Protein AF-E2BF90-F1 (afdb_monomer)

Foldseek 3Di:
DDDPQPADALLVLLVCCVVVVHDLVRLVVVCVVCVVVVHNRHDDVVSVVVVVVLLDFDPVQWDDDPPDIDGDPVSVVVSVVVVVCVVVVPDPVPPPDDDDDDDDDDDDDDDDDDDDDDD

Organism: Harpegnathos saltator (NCBI:txid610380)

Mean predicted aligned error: 6.89 Å

Nearest PDB structures (foldseek):
  6pr5-assembly1_A  TM=9.611E-01  e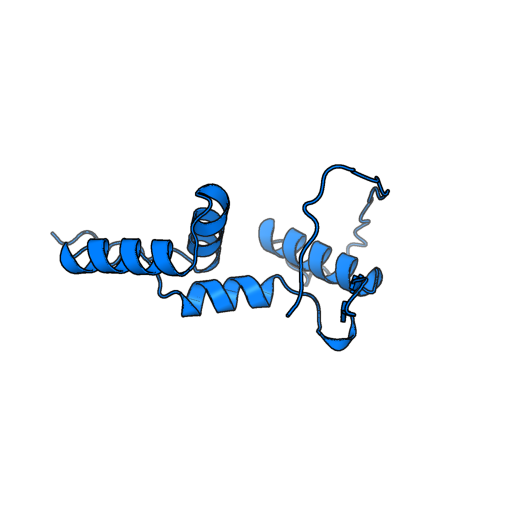=6.005E-06  Helicoverpa zea
  6pqy-assembly1_D  TM=8.790E-01  e=5.261E-06  Helicoverpa zea
  6pqn-assembly1_A  TM=9.558E-01  e=2.576E-05  Helicoverpa zea
  6pqr-assembly1_A  TM=9.409E-01  e=6.091E-05  Helicoverpa zea

pLDDT: mean 89.1, std 13.24, range [34.5, 98.25]

Structure (mmCIF, N/CA/C/O backbone):
data_AF-E2BF90-F1
#
_entry.id   AF-E2BF90-F1
#
loop_
_atom_site.group_PDB
_atom_site.id
_atom_site.type_symbol
_atom_site.label_atom_id
_atom_site.label_alt_id
_atom_site.label_comp_id
_atom_site.label_asym_id
_atom_site.label_entity_id
_atom_site.label_seq_id
_atom_site.pdbx_PDB_ins_code
_atom_site.Cartn_x
_atom_site.Cartn_y
_atom_site.Cartn_z
_atom_site.occupancy
_atom_site.B_iso_or_equiv
_atom_site.auth_seq_id
_atom_site.auth_comp_id
_atom_site.auth_asym_id
_atom_site.auth_atom_id
_atom_site.pdbx_PDB_model_num
ATOM 1 N N . LYS A 1 1 ? -9.086 28.703 26.016 1.00 34.50 1 LYS A N 1
ATOM 2 C CA . LYS A 1 1 ? -9.952 27.627 25.477 1.00 34.50 1 LYS A CA 1
ATOM 3 C C . LYS A 1 1 ? -9.119 26.844 24.471 1.00 34.50 1 LYS A C 1
ATOM 5 O O . LYS A 1 1 ? -8.885 27.356 23.389 1.00 34.50 1 LYS A O 1
ATOM 10 N N . SER A 1 2 ? -8.564 25.702 24.882 1.00 40.84 2 SER A N 1
ATOM 11 C CA . SER A 1 2 ? -7.809 24.816 23.990 1.00 40.84 2 SER A CA 1
ATOM 12 C C . SER A 1 2 ? -8.820 24.154 23.063 1.00 40.84 2 SER A C 1
ATOM 14 O O . SER A 1 2 ? -9.634 23.366 23.533 1.00 40.84 2 SER A O 1
ATOM 16 N N . SER A 1 3 ? -8.853 24.539 21.790 1.00 48.78 3 SER A N 1
ATOM 17 C CA . SER A 1 3 ? -9.549 23.751 20.779 1.00 48.78 3 SER A CA 1
ATOM 18 C C . SER A 1 3 ? -8.857 22.393 20.723 1.00 48.78 3 SER A C 1
ATOM 20 O O . SER A 1 3 ? -7.655 22.333 20.472 1.00 48.78 3 SER A O 1
ATOM 22 N N . ASP A 1 4 ? -9.582 21.312 21.005 1.00 54.06 4 ASP A N 1
ATOM 23 C CA . ASP A 1 4 ? -9.069 19.958 20.819 1.00 54.06 4 ASP A CA 1
ATOM 24 C C . ASP A 1 4 ? -8.647 19.804 19.355 1.00 54.06 4 ASP A C 1
ATOM 26 O O . ASP A 1 4 ? -9.475 19.719 18.444 1.00 54.06 4 ASP A O 1
ATOM 30 N N . ILE A 1 5 ? -7.335 19.858 19.109 1.00 59.12 5 ILE A N 1
ATOM 31 C CA . ILE A 1 5 ? -6.766 19.690 17.776 1.00 59.12 5 ILE A CA 1
ATOM 32 C C . ILE A 1 5 ? -7.063 18.248 17.380 1.00 59.12 5 ILE A C 1
ATOM 34 O O . ILE A 1 5 ? -6.455 17.309 17.894 1.00 59.12 5 ILE A O 1
ATOM 38 N N . LYS A 1 6 ? -8.037 18.072 16.485 1.00 65.62 6 LYS A N 1
ATOM 39 C CA . LYS A 1 6 ? -8.417 16.767 15.952 1.00 65.62 6 LYS A CA 1
ATOM 40 C C . LYS A 1 6 ? -7.210 16.165 15.237 1.00 65.62 6 LYS A C 1
ATOM 42 O O . LYS A 1 6 ? -6.866 16.572 14.130 1.00 65.62 6 LYS A O 1
ATOM 47 N N . THR A 1 7 ? -6.557 15.206 15.884 1.00 68.00 7 THR A N 1
ATOM 48 C CA . THR A 1 7 ? -5.465 14.436 15.287 1.00 68.00 7 THR A CA 1
ATOM 49 C C . THR A 1 7 ? -5.975 13.753 14.018 1.00 68.00 7 THR A C 1
ATOM 51 O O . THR A 1 7 ? -6.986 13.050 14.049 1.00 68.00 7 THR A O 1
ATOM 54 N N . HIS A 1 8 ? -5.293 13.975 12.896 1.00 78.38 8 HIS A N 1
ATOM 55 C CA . HIS A 1 8 ? -5.665 13.383 11.610 1.00 78.38 8 HIS A CA 1
ATOM 56 C C . HIS A 1 8 ? -5.507 11.866 11.614 1.00 78.38 8 HIS A C 1
ATOM 58 O O . HIS A 1 8 ? -4.694 11.323 12.362 1.00 78.38 8 HIS A O 1
ATOM 64 N N . SER A 1 9 ? -6.258 11.179 10.751 1.00 90.12 9 SER A N 1
ATOM 65 C CA . SER A 1 9 ? -6.096 9.734 10.578 1.00 90.12 9 SER A CA 1
ATOM 66 C C . SER A 1 9 ? -4.768 9.405 9.880 1.00 90.12 9 SER A C 1
ATOM 68 O O . SER A 1 9 ? -4.154 10.245 9.209 1.00 90.12 9 SER A O 1
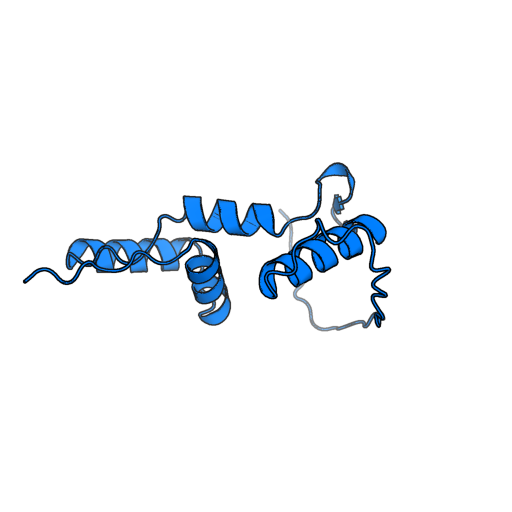ATOM 70 N N . LYS A 1 10 ? -4.305 8.159 10.020 1.00 93.94 10 LYS A N 1
ATOM 71 C CA . LYS A 1 10 ? -3.072 7.692 9.364 1.00 93.94 10 LYS A CA 1
ATOM 72 C C . LYS A 1 10 ? -3.195 7.710 7.832 1.00 93.94 10 LYS A C 1
ATOM 74 O O . LYS A 1 10 ? -2.215 7.998 7.147 1.00 93.94 10 LYS A O 1
ATOM 79 N N . GLU A 1 11 ? -4.398 7.484 7.309 1.00 94.00 11 GLU A N 1
ATOM 80 C CA . GLU A 1 11 ? -4.746 7.554 5.887 1.00 94.00 11 GLU A CA 1
ATOM 81 C C . GLU A 1 11 ? -4.664 8.995 5.372 1.00 94.00 11 GLU A C 1
ATOM 83 O O . GLU A 1 11 ? -4.073 9.233 4.320 1.00 94.00 11 GLU A O 1
ATOM 88 N N . GLN A 1 12 ? -5.167 9.970 6.139 1.00 93.12 12 GLN A N 1
ATOM 89 C CA . GLN A 1 12 ? -5.064 11.393 5.791 1.00 93.12 12 GLN A CA 1
ATOM 90 C C . GLN A 1 12 ? -3.603 11.857 5.735 1.00 93.12 12 GLN A C 1
ATOM 92 O O . GLN A 1 12 ? -3.195 12.525 4.786 1.00 93.12 12 GLN A O 1
ATOM 97 N N . ALA A 1 13 ? -2.784 11.450 6.708 1.00 93.94 13 ALA A N 1
ATOM 98 C CA . ALA A 1 13 ? -1.359 11.775 6.714 1.00 93.94 13 ALA A CA 1
ATOM 99 C C . ALA A 1 13 ? -0.607 11.161 5.514 1.00 93.94 13 ALA A C 1
ATOM 101 O O . ALA A 1 13 ? 0.283 11.799 4.938 1.00 93.94 13 ALA A O 1
ATOM 102 N N . LEU A 1 14 ? -0.971 9.937 5.109 1.00 96.25 14 LEU A N 1
ATOM 103 C CA . LEU A 1 14 ? -0.443 9.311 3.896 1.00 96.25 14 LEU A CA 1
ATOM 104 C C . LEU A 1 14 ? -0.878 10.078 2.638 1.00 96.25 14 LEU A C 1
ATOM 106 O O . LEU A 1 14 ? -0.030 10.362 1.792 1.00 96.25 14 LEU A O 1
ATOM 110 N N . ALA A 1 15 ? -2.153 10.463 2.542 1.00 95.31 15 ALA A N 1
ATOM 111 C CA . ALA A 1 15 ? -2.680 11.231 1.417 1.00 95.31 15 ALA A CA 1
ATOM 112 C C . ALA A 1 15 ? -1.935 12.562 1.236 1.00 95.31 15 ALA A C 1
ATOM 114 O O . ALA A 1 15 ? -1.501 12.874 0.132 1.00 95.31 15 ALA A O 1
ATOM 115 N N . TRP A 1 16 ? -1.685 13.310 2.314 1.00 93.81 16 TRP A N 1
ATOM 116 C CA . TRP A 1 16 ? -0.889 14.540 2.243 1.00 93.81 16 TRP A CA 1
ATOM 117 C C . TRP A 1 16 ? 0.542 14.301 1.783 1.00 93.81 16 TRP A C 1
ATOM 119 O O . TRP A 1 16 ? 1.063 15.067 0.980 1.00 93.81 16 TRP A O 1
ATOM 129 N N . THR A 1 17 ? 1.173 13.228 2.265 1.00 95.75 17 THR A N 1
ATOM 130 C CA . THR A 1 17 ? 2.538 12.876 1.854 1.00 95.75 17 THR A CA 1
ATOM 131 C C . THR A 1 17 ? 2.614 12.661 0.340 1.00 95.75 17 THR A C 1
ATOM 133 O O . THR A 1 17 ? 3.568 13.116 -0.286 1.00 95.75 17 THR A O 1
ATOM 136 N N . LEU A 1 18 ? 1.608 12.001 -0.244 1.00 96.38 18 LEU A N 1
ATOM 137 C CA . LEU A 1 18 ? 1.521 11.748 -1.684 1.00 96.38 18 LEU A CA 1
ATOM 138 C C . LEU A 1 18 ? 1.172 13.018 -2.470 1.00 96.38 18 LEU A C 1
ATOM 140 O O . LEU A 1 18 ? 1.905 13.378 -3.386 1.00 96.38 18 LEU A O 1
ATOM 144 N N . ASN A 1 19 ? 0.112 13.727 -2.075 1.00 96.75 19 ASN A N 1
ATOM 145 C CA . ASN A 1 19 ? -0.379 14.919 -2.776 1.00 96.75 19 ASN A CA 1
ATOM 146 C C . ASN A 1 19 ? 0.650 16.056 -2.807 1.00 96.75 19 ASN A C 1
ATOM 148 O O . ASN A 1 19 ? 0.689 16.826 -3.759 1.00 96.75 19 ASN A O 1
ATOM 152 N N . LEU A 1 20 ? 1.480 16.164 -1.766 1.00 96.31 20 LEU A N 1
ATOM 153 C CA . LEU A 1 20 ? 2.516 17.190 -1.647 1.00 96.31 20 LEU A CA 1
ATOM 154 C C . LEU A 1 20 ? 3.905 16.706 -2.103 1.00 96.31 20 LEU A C 1
ATOM 156 O O . LEU A 1 20 ? 4.878 17.447 -1.970 1.00 96.31 20 LEU A O 1
ATOM 160 N N . GLY A 1 21 ? 4.040 15.463 -2.583 1.00 96.38 21 GLY A N 1
ATOM 161 C CA . GLY A 1 21 ? 5.328 14.911 -3.021 1.00 96.38 21 GLY A CA 1
ATOM 162 C C . GLY A 1 21 ? 6.399 14.887 -1.920 1.00 96.38 21 GLY A C 1
ATOM 163 O O . GLY A 1 21 ? 7.585 15.104 -2.182 1.00 96.38 21 GLY A O 1
ATOM 164 N N . LEU A 1 22 ? 6.002 14.672 -0.661 1.00 96.38 22 LEU A N 1
ATOM 165 C CA . LEU A 1 22 ? 6.918 14.741 0.475 1.00 96.38 22 LEU A CA 1
ATOM 166 C C . LEU A 1 22 ? 7.745 13.461 0.604 1.00 96.38 22 LEU A C 1
ATOM 168 O O . LEU A 1 22 ? 7.227 12.348 0.711 1.00 96.38 22 LEU A O 1
ATOM 172 N N . SER A 1 23 ? 9.062 13.632 0.713 1.00 96.75 23 SER A N 1
ATOM 173 C CA . SER A 1 23 ? 9.946 12.558 1.154 1.00 96.75 23 SER A CA 1
ATOM 174 C C . SER A 1 23 ? 9.762 12.273 2.653 1.00 96.75 23 SER A C 1
ATOM 176 O O . SER A 1 23 ? 9.216 13.076 3.417 1.00 96.75 23 SER A O 1
ATOM 178 N N . ARG A 1 24 ? 10.286 11.130 3.116 1.00 96.12 24 ARG A N 1
ATOM 179 C CA . ARG A 1 24 ? 10.294 10.774 4.546 1.00 96.12 24 ARG A CA 1
ATOM 180 C C . ARG A 1 24 ? 10.988 11.830 5.411 1.00 96.12 24 ARG A C 1
ATOM 182 O O . ARG A 1 24 ? 10.522 12.081 6.521 1.00 96.12 24 ARG A O 1
ATOM 189 N N . SER A 1 25 ? 12.103 12.393 4.944 1.00 97.38 25 SER A N 1
ATOM 190 C CA . SER A 1 25 ? 12.850 13.425 5.673 1.00 97.38 25 SER A CA 1
ATOM 191 C C . SER A 1 25 ? 12.043 14.716 5.765 1.00 97.38 25 SER A C 1
ATOM 193 O O . SER A 1 25 ? 11.792 15.171 6.877 1.00 97.38 25 SER A O 1
ATOM 195 N N . LYS A 1 26 ? 11.525 15.211 4.633 1.00 97.12 26 LYS A N 1
ATOM 196 C CA . LYS A 1 26 ? 10.692 16.423 4.577 1.00 97.12 26 LYS A CA 1
ATOM 197 C C . LYS A 1 26 ? 9.457 16.318 5.471 1.00 97.12 26 LYS A C 1
ATOM 199 O O . LYS A 1 26 ? 9.150 17.245 6.209 1.00 97.12 26 LYS A O 1
ATOM 204 N N . TYR A 1 27 ? 8.777 15.169 5.476 1.00 96.44 27 TYR A N 1
ATOM 205 C CA . TYR A 1 27 ? 7.631 14.961 6.366 1.00 96.44 27 TYR A CA 1
ATOM 206 C C . TYR A 1 27 ? 8.021 15.018 7.852 1.00 96.44 27 TYR A C 1
ATOM 208 O O . TYR A 1 27 ? 7.327 15.629 8.665 1.00 96.44 27 TYR A O 1
ATOM 216 N N . LYS A 1 28 ? 9.132 14.371 8.233 1.00 96.25 28 LYS A N 1
ATOM 217 C CA . LYS A 1 28 ? 9.624 14.405 9.619 1.00 96.25 28 LYS A CA 1
ATOM 218 C C . LYS A 1 28 ? 10.000 15.822 10.043 1.00 96.25 28 LYS A C 1
ATOM 220 O O . LYS A 1 28 ? 9.698 16.204 11.167 1.00 96.25 28 LYS A O 1
ATOM 225 N N . GLU A 1 29 ? 10.629 16.577 9.152 1.00 96.25 29 GLU A N 1
ATOM 226 C CA . GLU A 1 29 ? 10.994 17.971 9.381 1.00 96.25 29 GLU A CA 1
ATOM 227 C C . GLU A 1 29 ? 9.753 18.851 9.557 1.00 96.25 29 GLU A C 1
ATOM 229 O O . GLU A 1 29 ? 9.646 19.536 10.570 1.00 96.25 29 GLU A O 1
ATOM 234 N N . LEU A 1 30 ? 8.757 18.731 8.670 1.00 94.19 30 LEU A N 1
ATOM 235 C CA . LEU A 1 30 ? 7.462 19.412 8.792 1.00 94.19 30 LEU A CA 1
ATOM 236 C C . LEU A 1 30 ? 6.803 19.145 10.150 1.00 94.19 30 LEU A C 1
ATOM 238 O O . LEU A 1 30 ? 6.380 20.067 10.848 1.00 94.19 30 LEU A O 1
ATOM 242 N N . ARG A 1 31 ? 6.764 17.873 10.558 1.00 94.50 31 ARG A N 1
ATOM 243 C CA . ARG A 1 31 ? 6.240 17.482 11.866 1.00 94.50 31 ARG A CA 1
ATOM 244 C C . ARG A 1 31 ? 7.049 18.088 13.014 1.00 94.50 31 ARG A C 1
ATOM 246 O O . ARG A 1 31 ? 6.459 18.512 14.002 1.00 94.50 31 ARG A O 1
ATOM 253 N N . ASN A 1 32 ? 8.375 18.099 12.921 1.00 94.56 32 ASN A N 1
ATOM 254 C CA . ASN A 1 32 ? 9.235 18.660 13.961 1.00 94.56 32 ASN A CA 1
ATOM 255 C C . ASN A 1 32 ? 9.033 20.172 14.095 1.00 94.56 32 ASN A C 1
ATOM 257 O O . ASN A 1 32 ? 8.821 20.636 15.210 1.00 94.56 32 ASN A O 1
ATOM 261 N N . MET A 1 33 ? 9.008 20.910 12.982 1.00 94.50 33 MET A N 1
ATOM 262 C CA . MET A 1 33 ? 8.719 22.349 12.970 1.00 94.50 33 MET A CA 1
ATOM 263 C C . MET A 1 33 ? 7.357 22.650 13.607 1.00 94.50 33 MET A C 1
ATOM 265 O O . MET A 1 33 ? 7.250 23.517 14.469 1.00 94.50 33 MET A O 1
ATOM 269 N N . SER A 1 34 ? 6.333 21.868 13.258 1.00 92.00 34 SER A N 1
ATOM 270 C CA . SER A 1 34 ? 4.992 21.985 13.837 1.00 92.00 34 SER A CA 1
ATOM 271 C C . SER A 1 34 ? 4.979 21.713 15.350 1.00 92.00 34 SER A C 1
ATOM 273 O O . SER A 1 34 ? 4.402 22.491 16.108 1.00 92.00 34 SER A O 1
ATOM 275 N N . ASN A 1 35 ? 5.683 20.673 15.812 1.00 91.25 35 ASN A N 1
ATOM 276 C CA . ASN A 1 35 ? 5.787 20.358 17.240 1.00 91.25 35 ASN A CA 1
ATOM 277 C C . ASN A 1 35 ? 6.515 21.453 18.034 1.00 91.25 35 ASN A C 1
ATOM 279 O O . ASN A 1 35 ? 6.107 21.742 19.156 1.00 91.25 35 ASN A O 1
ATOM 283 N N . VAL A 1 36 ? 7.571 22.056 17.469 1.00 93.06 36 VAL A N 1
ATOM 284 C CA . VAL A 1 36 ? 8.296 23.185 18.086 1.00 93.06 36 VAL A CA 1
ATOM 285 C C . VAL A 1 36 ? 7.368 24.387 18.278 1.00 93.06 36 VAL A C 1
ATOM 287 O O . VAL A 1 36 ? 7.449 25.068 19.293 1.00 93.06 36 VAL A O 1
ATOM 290 N N . GLN A 1 37 ? 6.425 24.596 17.358 1.00 91.56 37 GLN A N 1
ATOM 291 C CA . GLN A 1 37 ? 5.381 25.621 17.459 1.00 91.56 37 GLN A CA 1
ATOM 292 C C . GLN A 1 37 ? 4.207 25.221 18.377 1.00 91.56 37 GLN A C 1
ATOM 294 O O . GLN A 1 37 ? 3.201 25.922 18.437 1.00 91.56 37 GLN A O 1
ATOM 299 N N . GLY A 1 38 ? 4.295 24.084 19.078 1.00 88.62 38 GLY A N 1
ATOM 300 C CA . GLY A 1 38 ? 3.235 23.576 19.954 1.00 88.62 38 GLY A CA 1
ATOM 301 C C . GLY A 1 38 ? 2.046 22.946 19.217 1.00 88.62 38 GLY A C 1
ATOM 302 O O . GLY A 1 38 ? 1.082 22.524 19.856 1.00 88.62 38 GLY A O 1
ATOM 303 N N . ILE A 1 39 ? 2.108 22.829 17.889 1.00 86.19 39 ILE A N 1
ATOM 304 C CA . ILE A 1 39 ? 1.043 22.268 17.055 1.00 86.19 39 ILE A CA 1
ATOM 305 C C . ILE A 1 39 ? 1.269 20.757 16.918 1.00 86.19 39 ILE A C 1
ATOM 307 O O . ILE A 1 39 ? 2.194 20.302 16.252 1.00 86.19 39 ILE A O 1
ATOM 311 N N . LYS A 1 40 ? 0.402 19.945 17.532 1.00 84.69 40 LYS A N 1
ATOM 312 C CA . LYS A 1 40 ? 0.506 18.469 17.525 1.00 84.69 40 LYS A CA 1
ATOM 313 C C . LYS A 1 40 ? -0.409 17.808 16.488 1.00 84.69 40 LYS A C 1
ATOM 315 O O . LYS A 1 40 ? -1.056 16.805 16.768 1.00 84.69 40 LYS A O 1
ATOM 320 N N . GLN A 1 41 ? -0.477 18.377 15.287 1.00 85.19 41 GLN A N 1
ATOM 321 C CA . GLN A 1 41 ? -1.421 17.950 14.246 1.00 85.19 41 GLN A CA 1
ATOM 322 C C . GLN A 1 41 ? -0.912 16.762 13.406 1.00 85.19 41 GLN A C 1
ATOM 324 O O . GLN A 1 41 ? -1.705 15.951 12.924 1.00 85.19 41 GLN A O 1
ATOM 329 N N . TYR A 1 42 ? 0.409 16.631 13.235 1.00 89.62 42 TYR A N 1
ATOM 330 C CA . TYR A 1 42 ? 1.007 15.616 12.364 1.00 89.62 42 TYR A CA 1
ATOM 331 C C . TYR A 1 42 ? 1.359 14.322 13.108 1.00 89.62 42 TYR A C 1
ATOM 333 O O . TYR A 1 42 ? 2.147 14.295 14.065 1.00 89.62 42 TYR A O 1
ATOM 341 N N . LEU A 1 43 ? 0.825 13.211 12.601 1.00 92.38 43 LEU A N 1
ATOM 342 C CA . LEU A 1 43 ? 1.146 11.870 13.077 1.00 92.38 43 LEU A CA 1
ATOM 343 C C . LEU A 1 43 ? 2.622 11.517 12.858 1.00 92.38 43 LEU A C 1
ATOM 345 O O . LEU A 1 43 ? 3.312 12.058 12.001 1.00 92.38 43 LEU A O 1
ATOM 349 N N . SER A 1 44 ? 3.134 10.565 13.637 1.00 93.62 44 SER A N 1
ATOM 350 C CA . SER A 1 44 ? 4.479 10.044 13.405 1.00 93.62 44 SER A CA 1
ATOM 351 C C . SER A 1 44 ? 4.571 9.333 12.048 1.00 93.62 44 SER A C 1
ATOM 353 O O . SER A 1 44 ? 3.602 8.760 11.545 1.00 93.62 44 SER A O 1
ATOM 355 N N . TYR A 1 45 ? 5.779 9.280 11.482 1.00 95.62 45 TYR A N 1
ATOM 356 C CA . TYR A 1 45 ? 6.011 8.533 10.243 1.00 95.62 45 TYR A CA 1
ATOM 357 C C . TYR A 1 45 ? 5.706 7.029 10.387 1.00 95.62 45 TYR A C 1
ATOM 359 O O . TYR A 1 45 ? 5.433 6.352 9.399 1.00 95.62 45 TYR A O 1
ATOM 367 N N . TYR A 1 46 ? 5.734 6.494 11.613 1.00 96.19 46 TYR A N 1
ATOM 368 C CA . TYR A 1 46 ? 5.326 5.118 11.890 1.00 96.19 46 TYR A CA 1
ATOM 369 C C . TYR A 1 46 ? 3.860 4.875 11.504 1.00 96.19 46 TYR A C 1
ATOM 371 O O . TYR A 1 46 ? 3.568 3.893 10.828 1.00 96.19 46 TYR A O 1
ATOM 379 N N . ASN A 1 47 ? 2.959 5.808 11.820 1.00 95.69 47 ASN A N 1
ATOM 380 C CA . ASN A 1 47 ? 1.547 5.692 11.450 1.00 95.69 47 ASN A CA 1
ATOM 381 C C . ASN A 1 47 ? 1.344 5.741 9.931 1.00 95.69 47 ASN A C 1
ATOM 383 O O . ASN A 1 47 ? 0.579 4.947 9.390 1.00 95.69 47 ASN A O 1
ATOM 387 N N . ILE A 1 48 ? 2.092 6.594 9.223 1.00 96.19 48 ILE A N 1
ATOM 388 C CA . ILE A 1 48 ? 2.085 6.608 7.751 1.00 96.19 48 ILE A CA 1
ATOM 389 C C . ILE A 1 48 ? 2.579 5.272 7.196 1.00 96.19 48 ILE A C 1
ATOM 391 O O . ILE A 1 48 ? 2.014 4.753 6.239 1.00 96.19 48 ILE A O 1
ATOM 395 N N . ARG A 1 49 ? 3.620 4.682 7.795 1.00 96.94 49 ARG A N 1
ATOM 396 C CA . ARG A 1 49 ? 4.115 3.362 7.389 1.00 96.94 49 ARG A CA 1
ATOM 397 C C . ARG A 1 49 ? 3.048 2.283 7.572 1.00 96.94 49 ARG A C 1
ATOM 399 O O . ARG A 1 49 ? 2.905 1.456 6.680 1.00 96.94 49 ARG A O 1
ATOM 406 N N . LEU A 1 50 ? 2.293 2.302 8.671 1.00 97.06 50 LEU A N 1
ATOM 407 C CA . LEU A 1 50 ? 1.169 1.381 8.866 1.00 97.06 50 LEU A CA 1
ATOM 408 C C . LEU A 1 50 ? 0.082 1.574 7.801 1.00 97.06 50 LEU A C 1
ATOM 410 O O . LEU A 1 50 ? -0.404 0.587 7.259 1.00 97.06 50 LEU A O 1
ATOM 414 N N . ALA A 1 51 ? -0.250 2.822 7.454 1.00 96.00 51 ALA A N 1
ATOM 415 C CA . ALA A 1 51 ? -1.187 3.115 6.368 1.00 96.00 51 ALA A CA 1
ATOM 416 C C . ALA A 1 51 ? -0.673 2.614 5.005 1.00 96.00 51 ALA A C 1
ATOM 418 O O . ALA A 1 51 ? -1.443 2.066 4.228 1.00 96.00 51 ALA A O 1
ATOM 419 N N . LYS A 1 52 ? 0.634 2.733 4.724 1.00 96.44 52 LYS A N 1
ATOM 420 C CA . LYS A 1 52 ? 1.245 2.165 3.509 1.00 96.44 52 LYS A CA 1
ATOM 421 C C . LYS A 1 52 ? 1.144 0.644 3.470 1.00 96.44 52 LYS A C 1
ATOM 423 O O . LYS A 1 52 ? 0.773 0.101 2.441 1.00 96.44 52 LYS A O 1
ATOM 428 N N . ILE A 1 53 ? 1.468 -0.026 4.579 1.00 96.50 53 ILE A N 1
ATOM 429 C CA . ILE A 1 53 ? 1.423 -1.492 4.676 1.00 96.50 53 ILE A CA 1
ATOM 430 C C . ILE A 1 53 ? 0.002 -2.010 4.440 1.00 96.50 53 ILE A C 1
ATOM 432 O O . ILE A 1 53 ? -0.158 -2.987 3.724 1.00 96.50 53 ILE A O 1
ATOM 436 N N . ALA A 1 54 ? -1.017 -1.329 4.971 1.00 94.44 54 ALA A N 1
ATOM 437 C CA . ALA A 1 54 ? -2.417 -1.685 4.734 1.00 94.44 54 ALA A CA 1
ATOM 438 C C . ALA A 1 54 ? -2.837 -1.577 3.252 1.00 94.44 54 ALA A C 1
ATOM 440 O O . ALA A 1 54 ? -3.805 -2.203 2.839 1.00 94.44 54 ALA A O 1
ATOM 441 N N . CYS A 1 55 ? -2.108 -0.803 2.443 1.00 95.31 55 CYS A N 1
ATOM 442 C CA . CYS A 1 55 ? -2.343 -0.669 1.005 1.00 95.31 55 CYS A CA 1
ATOM 443 C C . CYS A 1 55 ? -1.536 -1.664 0.159 1.00 95.31 55 CYS A C 1
ATOM 445 O O . CYS A 1 55 ? -1.629 -1.603 -1.067 1.00 95.31 55 CYS A O 1
ATOM 447 N N . TYR A 1 56 ? -0.703 -2.514 0.764 1.00 96.00 56 TYR A N 1
ATOM 448 C CA . TYR A 1 56 ? 0.115 -3.473 0.029 1.00 96.00 56 TYR A CA 1
ATOM 449 C C . TYR A 1 56 ? -0.559 -4.846 -0.027 1.00 96.00 56 TYR A C 1
ATOM 451 O O . TYR A 1 56 ? -1.154 -5.278 0.960 1.00 96.00 56 TYR A O 1
ATOM 459 N N . PRO A 1 57 ? -0.447 -5.553 -1.161 1.00 95.69 57 PRO A N 1
ATOM 460 C CA . PRO A 1 57 ? -0.897 -6.936 -1.270 1.00 95.69 57 PRO A CA 1
ATOM 461 C C . PRO A 1 57 ? -0.050 -7.868 -0.381 1.00 95.69 57 PRO A C 1
ATOM 463 O O . PRO A 1 57 ? 1.059 -7.496 0.030 1.00 95.69 57 PRO A O 1
ATOM 466 N N . PRO A 1 58 ? -0.521 -9.100 -0.114 1.00 95.44 58 PRO A N 1
ATOM 467 C CA . PRO A 1 58 ? 0.255 -10.090 0.626 1.00 95.44 58 PRO A CA 1
ATOM 468 C C . PRO A 1 58 ? 1.592 -10.383 -0.064 1.00 95.44 58 PRO A C 1
ATOM 470 O O . PRO A 1 58 ? 1.661 -10.471 -1.294 1.00 95.44 58 PRO A O 1
ATOM 473 N N . ARG A 1 59 ? 2.671 -10.537 0.712 1.00 95.44 59 ARG A N 1
ATOM 474 C CA . ARG A 1 59 ? 4.041 -10.628 0.169 1.00 95.44 59 ARG A CA 1
ATOM 475 C C . ARG A 1 59 ? 4.227 -11.825 -0.755 1.00 95.44 59 ARG A C 1
ATOM 477 O O . ARG A 1 59 ? 4.877 -11.705 -1.781 1.00 95.44 59 ARG A O 1
ATOM 484 N N . GLU A 1 60 ? 3.606 -12.945 -0.425 1.00 97.00 60 GLU A N 1
ATOM 485 C CA . GLU A 1 60 ? 3.601 -14.191 -1.192 1.00 97.00 60 GLU A CA 1
ATOM 486 C C . GLU A 1 60 ? 2.912 -14.081 -2.566 1.00 97.00 60 GLU A C 1
ATOM 488 O O . GLU A 1 60 ? 2.989 -14.995 -3.390 1.00 97.00 60 GLU A O 1
ATOM 493 N N . THR A 1 61 ? 2.219 -12.970 -2.825 1.00 97.62 61 THR A N 1
ATOM 494 C CA . THR A 1 61 ? 1.558 -12.686 -4.105 1.00 97.62 61 THR A CA 1
ATOM 495 C C . THR A 1 61 ? 2.358 -11.736 -4.991 1.00 97.62 61 THR A C 1
ATOM 497 O O . THR A 1 61 ? 1.955 -11.513 -6.133 1.00 97.62 61 THR A O 1
ATOM 500 N N . VAL A 1 62 ? 3.476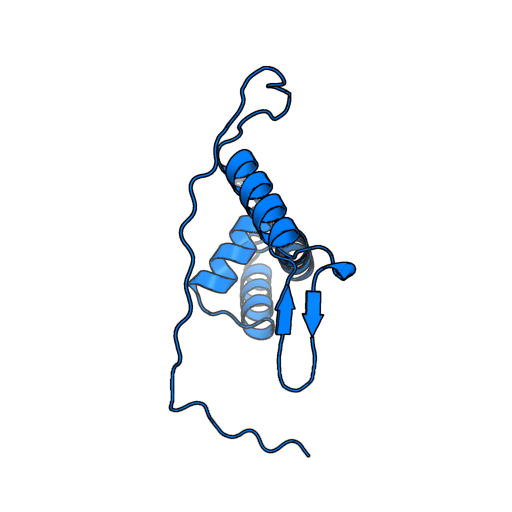 -11.204 -4.487 1.00 97.88 62 VAL A N 1
ATOM 501 C CA . VAL A 1 62 ? 4.354 -10.260 -5.182 1.00 97.88 62 VAL A CA 1
ATOM 502 C C . VAL A 1 62 ? 5.677 -10.943 -5.504 1.00 97.88 62 VAL A C 1
ATOM 504 O O . VAL A 1 62 ? 6.331 -11.509 -4.631 1.00 97.88 62 VAL A O 1
ATOM 507 N N . THR A 1 63 ? 6.104 -10.840 -6.756 1.00 98.00 63 THR A N 1
ATOM 508 C CA . THR A 1 63 ? 7.429 -11.264 -7.203 1.00 98.00 63 THR A CA 1
ATOM 509 C C . THR A 1 63 ? 8.226 -10.024 -7.573 1.00 98.00 63 THR A C 1
ATOM 511 O O . THR A 1 63 ? 7.759 -9.193 -8.347 1.00 98.00 63 THR A O 1
ATOM 514 N N . ILE A 1 64 ? 9.420 -9.887 -7.003 1.00 97.12 64 ILE A N 1
ATOM 515 C CA . ILE A 1 64 ? 10.360 -8.806 -7.310 1.00 97.12 64 ILE A CA 1
ATOM 516 C C . ILE A 1 64 ? 11.678 -9.466 -7.687 1.00 97.12 64 ILE A C 1
ATOM 518 O O . ILE A 1 64 ? 12.177 -10.315 -6.951 1.00 97.12 64 ILE A O 1
ATOM 522 N N . SER A 1 65 ? 12.213 -9.071 -8.831 1.00 96.62 65 SER A N 1
ATOM 523 C CA . SER A 1 65 ? 13.546 -9.424 -9.304 1.00 96.62 65 SER A CA 1
ATOM 524 C C . SER A 1 65 ? 14.289 -8.152 -9.709 1.00 96.62 65 SER A C 1
ATOM 526 O O . SER A 1 65 ? 13.704 -7.066 -9.721 1.00 96.62 65 SER A O 1
ATOM 528 N N . ASP A 1 66 ? 15.550 -8.294 -10.101 1.00 95.06 66 ASP A N 1
ATOM 529 C CA . ASP A 1 66 ? 16.382 -7.164 -10.523 1.00 95.06 66 ASP A CA 1
ATOM 530 C C . ASP A 1 66 ? 15.857 -6.472 -11.792 1.00 95.06 66 ASP A C 1
ATOM 532 O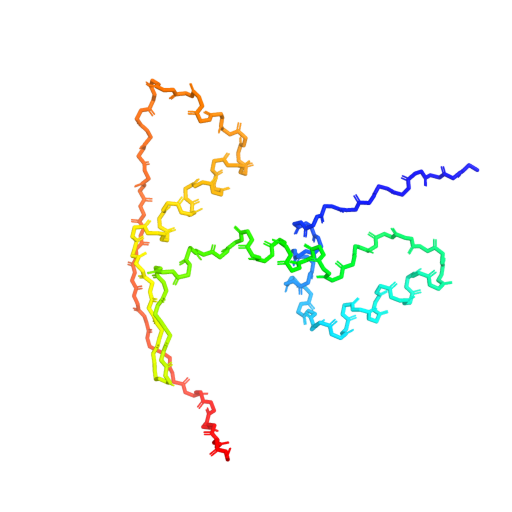 O . ASP A 1 66 ? 16.124 -5.293 -12.014 1.00 95.06 66 ASP A O 1
ATOM 536 N N . THR A 1 67 ? 15.092 -7.186 -12.626 1.00 94.56 67 THR A N 1
ATOM 537 C CA . THR A 1 67 ? 14.661 -6.708 -13.953 1.00 94.56 67 THR A CA 1
ATOM 538 C C . THR A 1 67 ? 13.155 -6.548 -14.103 1.00 94.56 67 THR A C 1
ATOM 540 O O . THR A 1 67 ? 12.699 -5.862 -15.016 1.00 94.56 67 THR A O 1
ATOM 543 N N . HIS A 1 68 ? 12.361 -7.173 -13.238 1.00 95.19 68 HIS A N 1
ATOM 544 C CA . HIS A 1 68 ? 10.908 -7.110 -13.319 1.00 95.19 68 HIS A CA 1
ATOM 545 C C . HIS A 1 68 ? 10.246 -7.292 -11.956 1.00 95.19 68 HIS A C 1
ATOM 547 O O . HIS A 1 68 ? 10.786 -7.925 -11.046 1.00 95.19 68 HIS A O 1
ATOM 553 N N . ALA A 1 69 ? 9.020 -6.791 -11.857 1.00 96.81 69 ALA A N 1
ATOM 554 C CA . ALA A 1 69 ? 8.128 -7.051 -10.743 1.00 96.81 69 ALA A CA 1
ATOM 555 C C . ALA A 1 69 ? 6.758 -7.478 -11.273 1.00 96.81 69 ALA A C 1
ATOM 557 O O . ALA A 1 69 ? 6.284 -6.962 -12.285 1.00 96.81 69 ALA A O 1
ATOM 558 N N . SER A 1 70 ? 6.116 -8.417 -10.587 1.00 97.44 70 SER A N 1
ATOM 559 C CA . SER A 1 70 ? 4.773 -8.882 -10.917 1.00 97.44 70 SER A CA 1
ATOM 560 C C . SER A 1 70 ? 3.959 -9.151 -9.654 1.00 97.44 70 SER A C 1
ATOM 562 O O . SER A 1 70 ? 4.487 -9.285 -8.549 1.00 97.44 70 SER A O 1
ATOM 564 N N . ILE A 1 71 ? 2.640 -9.1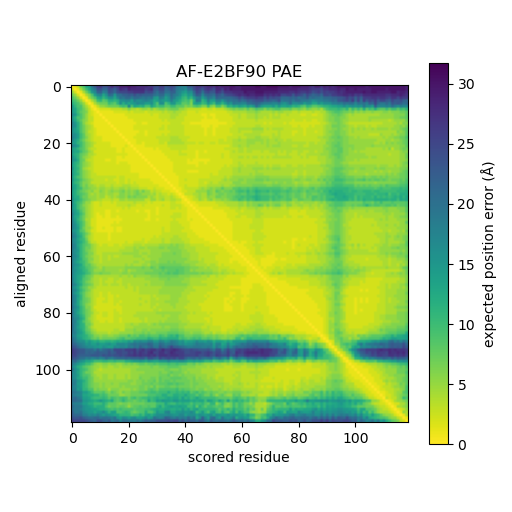85 -9.817 1.00 97.88 71 ILE A N 1
ATOM 565 C CA . ILE A 1 71 ? 1.676 -9.441 -8.749 1.00 97.88 71 ILE A CA 1
ATOM 566 C C . ILE A 1 71 ? 0.608 -10.402 -9.264 1.00 97.88 71 ILE A C 1
ATOM 568 O O . ILE A 1 71 ? 0.180 -10.302 -10.416 1.00 97.88 71 ILE A O 1
ATOM 572 N N . LYS A 1 72 ? 0.142 -11.325 -8.417 1.00 98.25 72 LYS A N 1
ATOM 573 C CA . LYS A 1 72 ? -1.014 -12.167 -8.752 1.00 98.25 72 LYS A CA 1
ATOM 574 C C . LYS A 1 72 ? -2.253 -11.290 -8.940 1.00 98.25 72 LYS A C 1
ATOM 576 O O . LYS A 1 72 ? -2.656 -10.584 -8.017 1.00 98.25 72 LYS A O 1
ATOM 581 N N . LEU A 1 73 ? -2.894 -11.389 -10.106 1.00 97.75 73 LEU A N 1
ATOM 582 C CA . LEU A 1 73 ? -4.068 -10.577 -10.445 1.00 97.75 73 LEU A CA 1
ATOM 583 C C . LEU A 1 73 ? -5.194 -10.711 -9.409 1.00 97.75 73 LEU A C 1
ATOM 585 O O . LEU A 1 73 ? -5.772 -9.705 -9.016 1.00 97.75 73 LEU A O 1
ATOM 589 N N . GLN A 1 74 ? -5.459 -11.926 -8.918 1.00 97.25 74 GLN A N 1
ATOM 590 C CA . GLN A 1 74 ? -6.494 -12.148 -7.905 1.00 97.25 74 GLN A CA 1
ATOM 591 C C . GLN A 1 74 ? -6.227 -11.341 -6.627 1.00 97.25 74 GLN A C 1
ATOM 593 O O . GLN A 1 74 ? -7.108 -10.639 -6.151 1.00 97.25 74 GLN A O 1
ATOM 598 N N . ALA A 1 75 ? -4.984 -11.348 -6.137 1.00 96.94 75 ALA A N 1
ATOM 599 C CA . ALA A 1 75 ? -4.606 -10.605 -4.937 1.00 96.94 75 ALA A CA 1
ATOM 600 C C . ALA A 1 75 ? -4.765 -9.085 -5.115 1.00 96.94 75 ALA A C 1
ATOM 602 O O . ALA A 1 75 ? -5.149 -8.384 -4.179 1.00 96.94 75 ALA A O 1
ATOM 603 N N . LEU A 1 76 ? -4.500 -8.574 -6.324 1.00 97.25 76 LEU A N 1
ATOM 604 C CA . LEU A 1 76 ? -4.735 -7.171 -6.666 1.00 97.25 76 LEU A CA 1
ATOM 605 C C . LEU A 1 76 ? -6.230 -6.823 -6.653 1.00 97.25 76 LEU A C 1
ATOM 607 O O . LEU A 1 76 ? -6.612 -5.784 -6.108 1.00 97.25 76 LEU A O 1
ATOM 611 N N . LEU A 1 77 ? -7.065 -7.671 -7.259 1.00 97.12 77 LEU A N 1
ATOM 612 C CA . LEU A 1 77 ? -8.513 -7.471 -7.317 1.00 97.12 77 LEU A CA 1
ATOM 613 C C . LEU A 1 77 ? -9.141 -7.537 -5.921 1.00 97.12 77 LEU A C 1
ATOM 615 O O . LEU A 1 77 ? -9.880 -6.621 -5.567 1.00 97.12 77 LEU A O 1
ATOM 619 N N . ASP A 1 78 ? -8.788 -8.538 -5.112 1.00 95.06 78 ASP A N 1
ATOM 620 C CA . ASP A 1 78 ? -9.304 -8.705 -3.748 1.00 95.06 78 ASP A CA 1
ATOM 621 C C . ASP A 1 78 ? -8.988 -7.476 -2.887 1.00 95.06 78 ASP A C 1
ATOM 623 O O . ASP A 1 78 ? -9.882 -6.877 -2.288 1.00 95.06 78 ASP A O 1
ATOM 627 N N . LEU A 1 79 ? -7.726 -7.028 -2.899 1.00 95.50 79 LEU A N 1
ATOM 628 C CA . LEU A 1 79 ? -7.303 -5.837 -2.163 1.00 95.50 79 LEU A CA 1
ATOM 629 C C . LEU A 1 79 ? -8.051 -4.582 -2.635 1.00 95.50 79 LEU A C 1
ATOM 631 O O . LEU A 1 79 ? -8.461 -3.755 -1.820 1.00 95.50 79 LEU A O 1
ATOM 635 N N . THR A 1 80 ? -8.236 -4.430 -3.947 1.00 95.69 80 THR A N 1
ATOM 636 C CA . THR A 1 80 ? -8.937 -3.275 -4.522 1.00 95.69 80 THR A CA 1
ATOM 637 C C . THR A 1 80 ? -10.408 -3.266 -4.107 1.00 95.69 80 THR A C 1
ATOM 639 O O . THR A 1 80 ? -10.908 -2.225 -3.684 1.00 95.69 80 THR A O 1
ATOM 642 N N . VAL A 1 81 ? -11.090 -4.414 -4.163 1.00 94.19 81 VAL A N 1
ATOM 643 C CA . VAL A 1 81 ? -12.493 -4.548 -3.744 1.00 94.19 81 VAL A CA 1
ATOM 644 C C . VAL A 1 81 ? -12.650 -4.227 -2.264 1.00 94.19 81 VAL A C 1
ATOM 646 O O . VAL A 1 81 ? -13.481 -3.383 -1.932 1.00 94.19 81 VAL A O 1
ATOM 649 N N . CYS A 1 82 ? -11.832 -4.818 -1.387 1.00 91.94 82 CYS A N 1
ATOM 650 C CA . CYS A 1 82 ? -11.891 -4.548 0.051 1.00 91.94 82 CYS A CA 1
ATOM 651 C C . CYS A 1 82 ? -11.784 -3.047 0.343 1.00 91.94 82 CYS A C 1
ATOM 653 O O . CYS A 1 82 ? -12.629 -2.485 1.036 1.00 91.94 82 CYS A O 1
ATOM 655 N N . ARG A 1 83 ? -10.815 -2.362 -0.276 1.00 92.62 83 ARG A N 1
ATOM 656 C CA . ARG A 1 83 ? -10.620 -0.919 -0.071 1.00 92.62 83 ARG A CA 1
ATOM 657 C C . ARG A 1 83 ? -11.756 -0.063 -0.632 1.00 92.62 83 ARG A C 1
ATOM 659 O O . ARG A 1 83 ? -12.075 0.977 -0.053 1.00 92.62 83 ARG A O 1
ATOM 666 N N . ILE A 1 84 ? -12.369 -0.465 -1.746 1.00 93.31 84 ILE A N 1
ATOM 667 C CA . ILE A 1 84 ? -13.556 0.211 -2.290 1.00 93.31 84 ILE A CA 1
ATOM 668 C C . ILE A 1 84 ? -14.720 0.075 -1.305 1.00 93.31 84 ILE A C 1
ATOM 670 O O . ILE A 1 84 ? -15.337 1.080 -0.956 1.00 93.31 84 ILE A O 1
ATOM 674 N N . LEU A 1 85 ? -14.994 -1.138 -0.819 1.00 90.75 85 LEU A N 1
ATOM 675 C CA . LEU A 1 85 ? -16.083 -1.394 0.127 1.00 90.75 85 LEU A CA 1
ATOM 676 C C . LEU A 1 85 ? -15.902 -0.601 1.430 1.00 90.75 85 LEU A C 1
ATOM 678 O O . LEU A 1 85 ? -16.846 0.054 1.870 1.00 90.75 85 LEU A O 1
ATOM 682 N N . GLU A 1 86 ? -14.683 -0.572 1.979 1.00 89.06 86 GLU A N 1
ATOM 683 C CA . GLU A 1 86 ? -14.324 0.252 3.144 1.00 89.06 86 GLU A CA 1
ATOM 684 C C . GLU A 1 86 ? -14.578 1.745 2.895 1.00 89.06 86 GLU A C 1
ATOM 686 O O . GLU A 1 86 ? -15.146 2.434 3.739 1.00 89.06 86 GLU A O 1
ATOM 691 N N . THR A 1 87 ? -14.202 2.252 1.717 1.00 89.88 87 THR A N 1
ATOM 692 C CA . THR A 1 87 ? -14.367 3.673 1.360 1.00 89.88 87 THR A CA 1
ATOM 693 C C . THR A 1 87 ? -15.837 4.092 1.344 1.00 89.88 87 THR A C 1
ATOM 695 O O . THR A 1 87 ? -16.172 5.199 1.766 1.00 89.88 87 THR A O 1
ATOM 698 N N . TYR A 1 88 ? -16.722 3.210 0.880 1.00 88.19 88 TYR A N 1
ATOM 699 C CA . TYR A 1 88 ? -18.163 3.459 0.832 1.00 88.19 88 TYR A CA 1
ATOM 700 C C . TYR A 1 88 ? -18.906 2.999 2.097 1.00 88.19 88 TYR A C 1
ATOM 702 O O . TYR A 1 88 ? -20.130 3.115 2.139 1.00 88.19 88 TYR A O 1
ATOM 710 N N . ASN A 1 89 ? -18.197 2.505 3.124 1.00 86.31 89 ASN A N 1
ATOM 711 C CA . ASN A 1 89 ? -18.774 1.888 4.326 1.00 86.31 89 ASN A CA 1
ATOM 712 C C . ASN A 1 89 ? -19.849 0.836 3.996 1.00 86.31 89 ASN A C 1
ATOM 714 O O . ASN A 1 89 ? -20.887 0.756 4.655 1.00 86.31 89 ASN A O 1
ATOM 718 N N . ILE A 1 90 ? -19.626 0.058 2.935 1.00 82.56 90 ILE A N 1
ATOM 719 C CA . ILE A 1 90 ? -20.535 -1.019 2.550 1.00 82.56 90 ILE A CA 1
ATOM 720 C C . ILE A 1 90 ? -20.253 -2.194 3.481 1.00 82.56 90 ILE A C 1
ATOM 722 O O . ILE A 1 90 ? -19.180 -2.790 3.419 1.00 82.56 90 ILE A O 1
ATOM 726 N N . ASP A 1 91 ? -21.217 -2.508 4.345 1.00 74.06 91 ASP A N 1
ATOM 727 C CA . ASP A 1 91 ? -21.119 -3.640 5.263 1.00 74.06 91 ASP A CA 1
ATOM 728 C C . ASP A 1 91 ? -21.012 -4.952 4.474 1.00 74.06 91 ASP A C 1
ATOM 730 O O . ASP A 1 91 ? -21.871 -5.280 3.653 1.00 74.06 91 ASP A O 1
ATOM 734 N N . THR A 1 92 ? -19.940 -5.702 4.706 1.00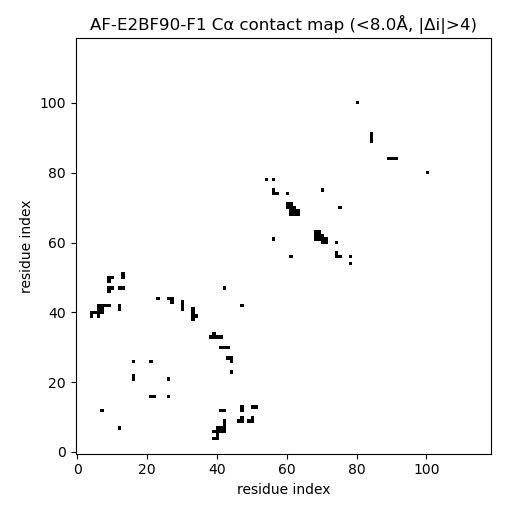 64.56 92 THR A N 1
ATOM 735 C CA . THR A 1 92 ? -19.686 -6.993 4.062 1.00 64.56 92 THR A CA 1
ATOM 736 C C . THR A 1 92 ? -20.522 -8.127 4.659 1.00 64.56 92 THR A C 1
ATOM 738 O O . THR A 1 92 ? -20.644 -9.163 4.012 1.00 64.56 92 THR A O 1
ATOM 741 N N . ASN A 1 93 ? -21.207 -7.915 5.796 1.00 61.72 93 ASN A N 1
ATOM 742 C CA . ASN A 1 93 ? -22.250 -8.823 6.306 1.00 61.72 93 ASN A CA 1
ATOM 743 C C . ASN A 1 93 ? -23.523 -8.843 5.431 1.00 61.72 93 ASN A C 1
ATOM 745 O O . ASN A 1 93 ? -24.499 -9.528 5.746 1.00 61.72 93 ASN A O 1
ATOM 749 N N . PHE A 1 94 ? -23.533 -8.129 4.301 1.00 54.81 94 PHE A N 1
ATOM 750 C CA . PHE A 1 94 ? -24.512 -8.261 3.221 1.00 54.81 94 PHE A CA 1
ATOM 751 C C . PHE A 1 94 ? -24.378 -9.609 2.475 1.00 54.81 94 PHE A C 1
ATOM 753 O O . PHE A 1 94 ? -24.254 -9.648 1.251 1.00 54.81 94 PHE A O 1
ATOM 760 N N . GLU A 1 95 ? -24.491 -10.742 3.171 1.00 54.72 95 GLU A N 1
ATOM 761 C CA . GLU A 1 95 ? -24.389 -12.105 2.608 1.00 54.72 95 GLU A CA 1
ATOM 762 C C . GLU A 1 95 ? -25.457 -12.463 1.543 1.00 54.72 95 GLU A C 1
ATOM 764 O O . GLU A 1 95 ? -25.572 -13.604 1.105 1.00 54.72 95 GLU A O 1
ATOM 769 N N . LYS A 1 96 ? -26.266 -11.503 1.083 1.00 56.94 96 LYS A N 1
ATOM 770 C CA . LYS A 1 96 ? -27.353 -11.725 0.117 1.00 56.94 96 LYS A CA 1
ATOM 771 C C . LYS A 1 96 ? -27.228 -10.937 -1.185 1.00 56.94 96 LYS A C 1
ATOM 773 O O . LYS A 1 96 ? -28.156 -10.973 -1.992 1.00 56.94 96 LYS A O 1
ATOM 778 N N . ARG A 1 97 ? -26.131 -10.208 -1.423 1.00 68.88 97 ARG A N 1
ATOM 779 C CA . ARG A 1 97 ? -25.952 -9.440 -2.669 1.00 68.88 97 ARG A CA 1
ATOM 780 C C . ARG A 1 97 ? -24.693 -9.860 -3.417 1.00 68.88 97 ARG A C 1
ATOM 782 O O . ARG A 1 97 ? -23.581 -9.575 -2.999 1.00 68.88 97 ARG A O 1
ATOM 789 N N . ASN A 1 98 ? -24.897 -10.465 -4.584 1.00 82.88 98 ASN A N 1
ATOM 790 C CA . ASN A 1 98 ? -23.836 -10.720 -5.553 1.00 82.88 98 ASN A CA 1
ATOM 791 C C . ASN A 1 98 ? -23.456 -9.405 -6.242 1.00 82.88 98 ASN A C 1
ATOM 793 O O . ASN A 1 98 ? -24.116 -8.976 -7.192 1.00 82.88 98 ASN A O 1
ATOM 797 N N . LEU A 1 99 ? -22.409 -8.749 -5.746 1.00 87.25 99 LEU A N 1
ATOM 798 C CA . LEU A 1 99 ? -21.834 -7.574 -6.393 1.00 87.25 99 LEU A CA 1
ATOM 799 C C . LEU A 1 99 ? -20.952 -8.009 -7.568 1.00 87.25 99 LEU A C 1
ATOM 801 O O . LEU A 1 99 ? -20.225 -8.996 -7.487 1.00 87.25 99 LEU A O 1
ATOM 805 N N . LYS A 1 100 ? -21.011 -7.259 -8.670 1.00 91.56 100 LYS A N 1
ATOM 806 C CA . LYS A 1 100 ? -20.159 -7.477 -9.842 1.00 91.56 100 LYS A CA 1
ATOM 807 C C . LY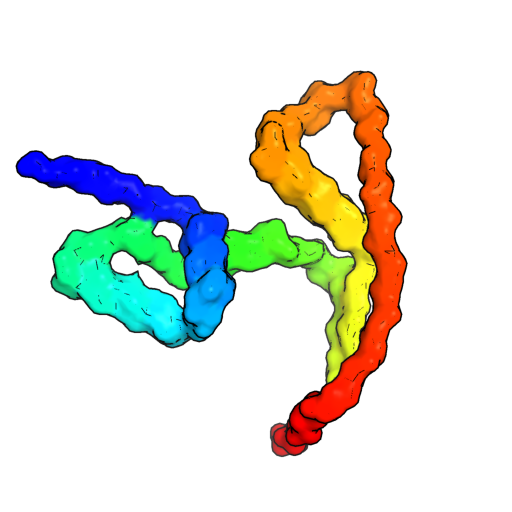S A 1 100 ? -19.200 -6.307 -9.990 1.00 91.56 100 LYS A C 1
ATOM 809 O O . LYS A 1 100 ? -19.635 -5.184 -10.229 1.00 91.56 100 LYS A O 1
ATOM 814 N N . LEU A 1 101 ? -17.904 -6.583 -9.881 1.00 93.19 101 LEU A N 1
ATOM 815 C CA . LEU A 1 101 ? -16.865 -5.633 -10.259 1.00 93.19 101 LEU A CA 1
ATOM 816 C C . LEU A 1 101 ? -16.647 -5.721 -11.775 1.00 93.19 101 LEU A C 1
ATOM 818 O O . LEU A 1 101 ? -16.238 -6.760 -12.287 1.00 93.19 101 LEU A O 1
ATOM 822 N N . ILE A 1 102 ? -16.912 -4.629 -12.489 1.00 96.88 102 ILE A N 1
ATOM 823 C CA . ILE A 1 102 ? -16.570 -4.491 -13.908 1.00 96.88 102 ILE A CA 1
ATOM 824 C C . ILE A 1 102 ? -15.273 -3.683 -13.982 1.00 96.88 102 ILE A C 1
ATOM 826 O O . ILE A 1 102 ? -15.236 -2.529 -13.558 1.00 96.88 102 ILE A O 1
ATOM 830 N N . SER A 1 103 ? -14.206 -4.291 -14.499 1.00 97.06 103 SER A N 1
ATOM 831 C CA . SER A 1 103 ? -12.868 -3.690 -14.559 1.00 97.06 103 SER A CA 1
ATOM 832 C C . SER A 1 103 ? -12.361 -3.560 -15.992 1.00 97.06 103 SER A C 1
ATOM 834 O O . SER A 1 103 ? -12.728 -4.335 -16.873 1.00 97.06 103 SER A O 1
ATOM 836 N N . LYS A 1 104 ? -11.466 -2.593 -16.208 1.00 97.44 104 LYS A N 1
ATOM 837 C CA . LYS A 1 104 ? -10.675 -2.434 -17.434 1.00 97.44 104 LYS A CA 1
ATOM 838 C C . LYS A 1 104 ? -9.205 -2.676 -17.103 1.00 97.44 104 LYS A C 1
ATOM 840 O O . LYS A 1 104 ? -8.758 -2.285 -16.028 1.00 97.44 104 LYS A O 1
ATOM 845 N N . TRP A 1 105 ? -8.455 -3.260 -18.031 1.00 97.56 105 TRP A N 1
ATOM 846 C CA . TRP A 1 105 ? -7.008 -3.438 -17.909 1.00 97.56 105 TRP A CA 1
ATOM 847 C C . TRP A 1 105 ? -6.315 -3.242 -19.266 1.00 97.56 105 TRP A C 1
ATOM 849 O O . TRP A 1 105 ? -6.978 -3.210 -20.302 1.00 97.56 105 TRP A O 1
ATOM 859 N N . GLY A 1 106 ? -4.995 -3.061 -19.243 1.00 97.12 106 GLY A N 1
ATOM 860 C CA . GLY A 1 106 ? -4.140 -2.850 -20.412 1.00 97.12 106 GLY A CA 1
ATOM 861 C C . GLY A 1 106 ? -2.698 -2.563 -19.985 1.00 97.12 106 GLY A C 1
ATOM 862 O O . GLY A 1 106 ? -2.416 -2.495 -18.788 1.00 97.12 106 GLY A O 1
ATOM 863 N N . PHE A 1 107 ? -1.795 -2.398 -20.949 1.00 96.69 107 PHE A N 1
ATOM 864 C CA . PHE A 1 107 ? -0.387 -2.058 -20.724 1.00 96.69 107 PHE A CA 1
ATOM 865 C C . PHE A 1 107 ? 0.110 -1.086 -21.803 1.00 96.69 107 PHE A C 1
ATOM 867 O O . PHE A 1 107 ? -0.463 -1.018 -22.889 1.00 96.69 107 PHE A O 1
ATOM 874 N N . ASP A 1 108 ? 1.159 -0.334 -21.477 1.00 96.62 108 ASP A N 1
ATOM 875 C CA . ASP A 1 108 ? 1.799 0.689 -22.313 1.00 96.62 108 ASP A CA 1
ATOM 876 C C . ASP A 1 108 ? 3.320 0.664 -22.060 1.00 96.62 108 ASP A C 1
ATOM 878 O O . ASP A 1 108 ? 3.761 0.264 -20.978 1.00 96.62 108 ASP A O 1
ATOM 882 N N . GLY A 1 109 ?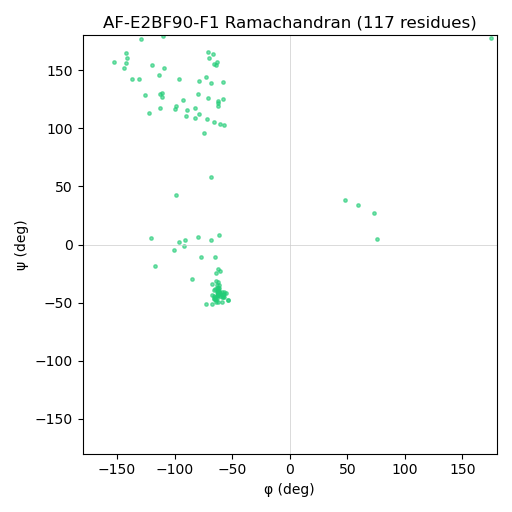 4.114 1.060 -23.055 1.00 95.75 109 GLY A N 1
ATOM 883 C CA . GLY A 1 109 ? 5.559 1.228 -22.966 1.00 95.75 109 GLY A CA 1
ATOM 884 C C . GLY A 1 109 ? 5.959 2.698 -23.097 1.00 95.75 109 GLY A C 1
ATOM 885 O O . GLY A 1 109 ? 5.607 3.366 -24.061 1.00 95.75 109 GLY A O 1
ATOM 886 N N . ALA A 1 110 ? 6.773 3.181 -22.159 1.00 94.38 110 ALA A N 1
ATOM 887 C CA . ALA A 1 110 ? 7.388 4.506 -22.222 1.00 94.38 110 ALA A CA 1
ATOM 888 C C . ALA A 1 110 ? 8.897 4.391 -22.492 1.00 94.38 110 ALA A C 1
ATOM 890 O O . ALA A 1 110 ? 9.521 3.414 -22.077 1.00 94.38 110 ALA A O 1
ATOM 891 N N . SER A 1 111 ? 9.493 5.400 -23.129 1.00 93.12 111 SER A N 1
ATOM 892 C CA . SER A 1 111 ? 10.948 5.555 -23.306 1.00 93.12 111 SER A CA 1
ATOM 893 C C . SER A 1 111 ? 11.498 6.721 -22.461 1.00 93.12 111 SER A C 1
ATOM 895 O O . SER A 1 111 ? 10.732 7.423 -21.802 1.00 93.12 111 SER A O 1
ATOM 897 N N . CYS A 1 112 ? 12.816 6.969 -22.513 1.00 91.69 112 CYS A N 1
ATOM 898 C CA . CYS A 1 112 ? 13.522 8.064 -21.814 1.00 91.69 112 CYS A CA 1
ATOM 899 C C . CYS A 1 112 ? 13.691 7.897 -20.291 1.00 91.69 112 CYS A C 1
ATOM 901 O O . CYS A 1 112 ? 13.821 8.878 -19.560 1.00 91.69 112 CYS A O 1
ATOM 903 N N . GLN A 1 113 ? 13.719 6.662 -19.797 1.00 90.50 113 GLN A N 1
ATOM 904 C CA . GLN A 1 113 ? 14.156 6.367 -18.435 1.00 90.50 113 GLN A CA 1
ATOM 905 C C . GLN A 1 113 ? 15.679 6.518 -18.318 1.00 90.50 113 GLN A C 1
ATOM 907 O O . GLN A 1 113 ? 16.420 6.190 -19.244 1.00 90.50 113 GLN A O 1
ATOM 912 N N . ASN A 1 114 ? 16.151 7.003 -17.169 1.00 90.00 114 ASN A N 1
ATOM 913 C CA . ASN A 1 114 ? 17.582 7.155 -16.909 1.00 90.00 114 ASN A CA 1
ATOM 914 C C . ASN A 1 114 ? 18.264 5.785 -16.793 1.00 90.00 114 ASN A C 1
ATOM 916 O O . ASN A 1 114 ? 17.742 4.890 -16.124 1.00 90.00 114 ASN A O 1
ATOM 920 N N . LEU A 1 115 ? 19.457 5.650 -17.378 1.00 88.19 115 LEU A N 1
ATOM 921 C CA . LEU A 1 115 ? 20.318 4.498 -17.135 1.00 88.19 115 LEU A CA 1
ATOM 922 C C . LEU A 1 115 ? 20.873 4.592 -15.712 1.00 88.19 115 LEU A C 1
ATOM 924 O O . LEU A 1 115 ? 21.442 5.613 -15.325 1.00 88.19 115 LEU A O 1
ATOM 928 N N . HIS A 1 116 ? 20.680 3.535 -14.932 1.00 85.00 116 HIS A N 1
ATOM 929 C CA . HIS A 1 116 ? 21.223 3.459 -13.587 1.00 85.00 116 HIS A CA 1
ATOM 930 C C . HIS A 1 116 ? 22.511 2.634 -13.590 1.00 85.00 116 HIS A C 1
ATOM 932 O O . HIS A 1 116 ? 22.483 1.452 -13.925 1.00 85.00 116 HIS A O 1
ATOM 938 N N . GLU A 1 117 ? 23.624 3.253 -13.202 1.00 85.44 117 GLU A N 1
ATOM 939 C CA . GLU A 1 117 ? 24.883 2.558 -12.935 1.00 85.44 117 GLU A CA 1
ATOM 940 C C . GLU A 1 117 ? 24.836 1.990 -11.514 1.00 85.44 117 GLU A C 1
ATOM 942 O O . GLU A 1 117 ? 24.840 2.736 -10.533 1.00 85.44 117 GLU A O 1
ATOM 947 N N . GLN A 1 118 ? 24.733 0.667 -11.404 1.00 75.38 118 GLN A N 1
ATOM 948 C CA . GLN A 1 118 ? 24.808 -0.033 -10.125 1.00 75.38 118 GLN A CA 1
ATOM 949 C C . GLN A 1 118 ? 26.278 -0.370 -9.861 1.00 75.38 118 GLN A C 1
ATOM 951 O O . GLN A 1 118 ? 26.884 -1.092 -10.652 1.00 75.38 118 GLN A O 1
ATOM 956 N 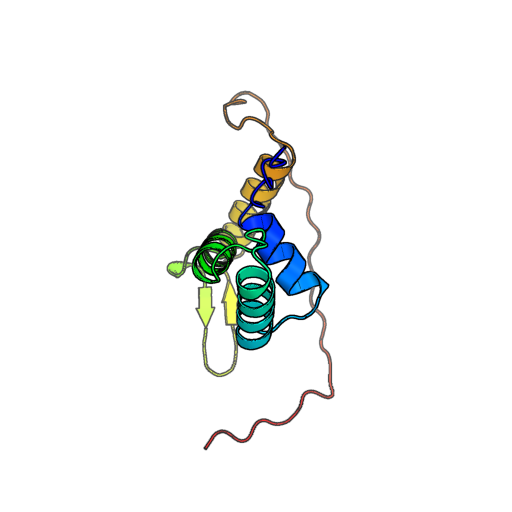N . THR A 1 119 ? 26.859 0.201 -8.803 1.00 53.59 119 THR A N 1
ATOM 957 C CA . THR A 1 119 ? 28.209 -0.146 -8.314 1.00 53.59 119 THR A CA 1
ATOM 958 C C . THR A 1 119 ? 28.145 -1.240 -7.258 1.00 53.59 119 THR A C 1
ATOM 960 O O . THR A 1 119 ? 27.196 -1.204 -6.439 1.00 53.59 119 THR A O 1
#

Sequence (119 aa):
KSSDIKTHSKEQALAWTLNLGLSRSKYKELRNMSNVQGIKQYLSYYNIRLAKIACYPPRETVTISDTHASIKLQALLDLTVCRILETYNIDTNFEKRNLKLISKWGFDGASCQNLHEQT

Solvent-accessible surface area (backbone atoms only — not comparable to full-atom values): 7818 Å² total; per-residue (Å²): 132,85,74,81,76,76,64,61,54,41,59,56,55,39,49,50,36,61,78,67,68,48,49,76,64,57,49,52,47,54,39,48,57,35,44,77,72,70,41,78,57,66,73,58,70,66,46,30,50,53,42,52,55,74,72,51,69,64,69,95,44,50,48,79,57,100,87,53,73,53,64,44,64,66,56,54,49,53,54,51,50,53,52,51,34,59,74,69,66,52,69,79,85,52,87,83,64,92,80,80,88,88,83,86,85,86,88,86,86,86,83,90,74,80,87,78,88,84,129

Secondary structure (DSSP, 8-state):
------PPPHHHHHHHHHHTT--HHHHHHHHHHHHHTT---SPPHHHHHHHHHHTSPPGGGEEE-SS-EEE-HHHHHHHHHHHHHHHTT--TT-TT----------------PPPP---

Radius of gyration: 19.66 Å; Cα contacts (8 Å, |Δi|>4): 65; chains: 1; bounding box: 56×42×49 Å